Protein AF-A0A4D6YXX7-F1 (afdb_monomer_lite)

Secondary structure (DSSP, 8-state):
---SHHHHHHTTPPP--THHHHHHHTTT------------PPP-

Organism: NCBI:txid2575793

Radius of gyration: 16.91 Å; chains: 1; bounding box: 39×24×41 Å

Foldseek 3Di:
DDPAPVVCVVVVPDDPDCVVVCVHCVVPDDDDDDDDDDDDDDDD

pLDDT: mean 90.31, std 4.67, range [70.81, 95.5]

Sequence (44 aa):
KIDKLESIYLFSLPIKEFEIIDFFLGAALNDEVLKIMPVQKQTR

Structure (mmCIF, N/CA/C/O backbone):
data_AF-A0A4D6YXX7-F1
#
_entry.id   AF-A0A4D6YXX7-F1
#
loop_
_atom_site.group_PDB
_atom_site.id
_atom_site.type_symbol
_atom_site.label_atom_id
_atom_site.label_alt_id
_atom_site.label_comp_id
_atom_site.label_asym_id
_atom_site.label_entity_id
_atom_site.label_seq_id
_atom_site.pdbx_PDB_ins_code
_atom_site.Cartn_x
_atom_site.Cartn_y
_atom_site.Cartn_z
_atom_site.occupancy
_atom_site.B_iso_or_equiv
_atom_site.auth_seq_id
_atom_site.auth_comp_id
_atom_site.auth_asym_id
_atom_site.auth_atom_id
_atom_site.pdbx_PDB_model_num
ATOM 1 N N . LYS A 1 1 ? 10.183 10.453 -14.677 1.00 70.81 1 LYS A N 1
ATOM 2 C CA . LYS A 1 1 ? 9.048 9.531 -14.433 1.00 70.81 1 LYS A CA 1
ATOM 3 C C . LYS A 1 1 ? 9.560 8.471 -13.461 1.00 70.81 1 LYS A C 1
ATOM 5 O O . LYS A 1 1 ? 10.746 8.175 -13.539 1.00 70.81 1 LYS A O 1
ATOM 10 N N . ILE A 1 2 ? 8.773 8.049 -12.470 1.00 81.25 2 ILE A N 1
ATOM 11 C CA . ILE A 1 2 ? 9.191 7.001 -11.525 1.00 81.25 2 ILE A CA 1
ATOM 12 C C . ILE A 1 2 ? 8.725 5.682 -12.122 1.00 81.25 2 ILE A C 1
ATOM 14 O O . ILE A 1 2 ? 7.524 5.466 -12.244 1.00 81.25 2 ILE A O 1
ATOM 18 N N . ASP A 1 3 ? 9.674 4.847 -12.529 1.00 83.81 3 ASP A N 1
ATOM 19 C CA . ASP A 1 3 ? 9.362 3.633 -13.289 1.00 83.81 3 ASP A CA 1
ATOM 20 C C . ASP A 1 3 ? 9.318 2.388 -12.394 1.00 83.81 3 ASP A C 1
ATOM 22 O O . ASP A 1 3 ? 8.775 1.361 -12.795 1.00 83.81 3 ASP A O 1
ATOM 26 N N . LYS A 1 4 ? 9.882 2.471 -11.179 1.00 89.75 4 LYS A N 1
ATOM 27 C CA . LYS A 1 4 ? 9.914 1.366 -10.218 1.00 89.75 4 LYS A CA 1
ATOM 28 C C . LYS A 1 4 ? 9.758 1.827 -8.770 1.00 89.75 4 LYS A C 1
ATOM 30 O O . LYS A 1 4 ? 10.171 2.935 -8.413 1.00 89.75 4 LYS A O 1
ATOM 35 N N . LEU A 1 5 ? 9.242 0.932 -7.931 1.00 90.12 5 LEU A N 1
ATOM 36 C CA . LEU A 1 5 ? 9.026 1.160 -6.502 1.00 90.12 5 LEU A CA 1
ATOM 37 C C . LEU A 1 5 ? 10.343 1.397 -5.735 1.00 90.12 5 LEU A C 1
ATOM 39 O O . LEU A 1 5 ? 10.377 2.187 -4.796 1.00 90.12 5 LEU A O 1
ATOM 43 N N . GLU A 1 6 ? 11.461 0.818 -6.180 1.00 91.56 6 GLU A N 1
ATOM 44 C CA . GLU A 1 6 ? 12.779 0.992 -5.554 1.00 91.56 6 GLU A CA 1
ATOM 45 C C . GLU A 1 6 ? 13.256 2.444 -5.574 1.00 91.56 6 GLU A C 1
ATOM 47 O O . GLU A 1 6 ? 13.997 2.856 -4.689 1.00 91.56 6 GLU A O 1
ATOM 52 N N . SER A 1 7 ? 12.811 3.248 -6.545 1.00 92.06 7 SER A N 1
ATOM 53 C CA . SER A 1 7 ? 13.128 4.680 -6.563 1.00 92.06 7 SER A CA 1
ATOM 54 C C . SER A 1 7 ? 12.451 5.421 -5.407 1.00 92.06 7 SER A C 1
ATOM 56 O O . SER A 1 7 ? 13.058 6.306 -4.812 1.00 92.06 7 SER A O 1
ATOM 58 N N . ILE A 1 8 ? 11.225 5.035 -5.040 1.00 93.31 8 ILE A N 1
ATOM 59 C CA . ILE A 1 8 ? 10.506 5.615 -3.894 1.00 93.31 8 ILE A CA 1
ATOM 60 C C . ILE A 1 8 ? 11.259 5.293 -2.598 1.00 93.31 8 ILE A C 1
ATOM 62 O O . ILE A 1 8 ? 11.457 6.185 -1.774 1.00 93.31 8 ILE A O 1
ATOM 66 N N . TYR A 1 9 ? 11.757 4.059 -2.463 1.00 92.81 9 TYR A N 1
ATOM 67 C CA . TYR A 1 9 ? 12.571 3.652 -1.316 1.00 92.81 9 TYR A CA 1
ATOM 68 C C . TYR A 1 9 ? 13.947 4.325 -1.282 1.00 92.81 9 TYR A C 1
ATOM 70 O O . TYR A 1 9 ? 14.364 4.784 -0.224 1.00 92.81 9 TYR A O 1
ATOM 78 N N . LEU A 1 10 ? 14.635 4.440 -2.422 1.00 95.25 10 LEU A N 1
ATOM 79 C CA . LEU A 1 10 ? 15.961 5.062 -2.511 1.00 95.25 10 LEU A CA 1
ATOM 80 C C . LEU A 1 10 ? 15.945 6.534 -2.081 1.00 95.25 10 LEU A C 1
ATOM 82 O O . LEU A 1 10 ? 16.874 7.000 -1.426 1.00 95.25 10 LEU A O 1
ATOM 86 N N . PHE A 1 11 ? 14.895 7.263 -2.460 1.00 93.81 11 PHE A N 1
ATOM 87 C CA . PHE A 1 11 ? 14.740 8.687 -2.157 1.00 93.81 11 PHE A CA 1
ATOM 88 C C . PHE A 1 11 ? 13.883 8.958 -0.913 1.00 93.81 11 PHE A C 1
ATOM 90 O O . PHE A 1 11 ? 13.588 10.118 -0.628 1.00 93.81 11 PHE A O 1
ATOM 97 N N . SER A 1 12 ? 13.485 7.915 -0.173 1.00 93.31 12 SER A N 1
ATOM 98 C CA . SER A 1 12 ? 12.651 8.014 1.035 1.00 93.31 12 SER A CA 1
ATOM 99 C C . SER A 1 12 ? 11.397 8.877 0.839 1.00 93.31 12 SER A C 1
ATOM 101 O O . SER A 1 12 ? 11.021 9.665 1.710 1.00 93.31 12 SER A O 1
ATOM 103 N N . LEU A 1 13 ? 10.762 8.769 -0.331 1.00 92.12 13 LEU A N 1
ATOM 104 C CA . LEU A 1 13 ? 9.586 9.573 -0.654 1.00 92.12 13 LEU A CA 1
ATOM 105 C C . LEU A 1 13 ? 8.355 9.025 0.088 1.00 92.12 13 LEU A C 1
ATOM 107 O O . LEU A 1 13 ? 8.126 7.814 0.076 1.00 92.12 13 LEU A O 1
ATOM 111 N N . PRO A 1 14 ? 7.531 9.885 0.715 1.00 94.38 14 PRO A N 1
ATOM 112 C CA . PRO A 1 14 ? 6.325 9.434 1.398 1.00 94.38 14 PRO A CA 1
ATOM 113 C C . PRO A 1 14 ? 5.247 9.003 0.392 1.00 94.38 14 PRO A C 1
ATOM 115 O O . PRO A 1 14 ? 4.901 9.762 -0.515 1.00 94.38 14 PRO A O 1
ATOM 118 N N . ILE A 1 15 ? 4.664 7.819 0.600 1.00 93.19 15 ILE A N 1
ATOM 119 C CA . ILE A 1 15 ? 3.497 7.331 -0.148 1.00 93.19 15 ILE A CA 1
ATOM 120 C C . ILE A 1 15 ? 2.233 7.860 0.538 1.00 93.19 15 ILE A C 1
ATOM 122 O O . ILE A 1 15 ? 2.008 7.593 1.716 1.00 93.19 15 ILE A O 1
ATOM 126 N N . LYS A 1 16 ? 1.428 8.643 -0.187 1.00 94.38 16 LYS A N 1
ATOM 127 C CA . LYS A 1 16 ? 0.173 9.241 0.318 1.00 94.38 16 LYS A CA 1
ATOM 128 C C . LYS A 1 16 ? -1.087 8.626 -0.290 1.00 94.38 16 LYS A C 1
ATOM 130 O O . LYS A 1 16 ? -2.161 8.775 0.279 1.00 94.38 16 LYS A O 1
ATOM 135 N N . GLU A 1 17 ? -0.933 7.968 -1.430 1.00 93.19 17 GLU A N 1
ATOM 136 C CA . GLU A 1 17 ? -1.995 7.362 -2.230 1.00 93.19 17 GLU A CA 1
ATOM 137 C C . GLU A 1 17 ? -1.717 5.861 -2.303 1.00 93.19 17 GLU A C 1
ATOM 139 O O . GLU A 1 17 ? -0.590 5.452 -2.601 1.00 93.19 17 GLU A O 1
ATOM 144 N N . PHE A 1 18 ? -2.714 5.041 -1.971 1.00 91.88 18 PHE A N 1
ATOM 145 C CA . PHE A 1 18 ? -2.556 3.586 -1.925 1.00 91.88 18 PHE A CA 1
ATOM 146 C C . PHE A 1 18 ? -2.483 2.991 -3.338 1.00 91.88 18 PHE A C 1
ATOM 148 O O . PHE A 1 18 ? -1.808 1.985 -3.542 1.00 91.88 18 PHE A O 1
ATOM 155 N N . GLU A 1 19 ? -3.067 3.674 -4.328 1.00 93.06 19 GLU A N 1
ATOM 156 C CA . GLU A 1 19 ? -3.077 3.290 -5.740 1.00 93.06 19 GLU A CA 1
ATOM 157 C C . GLU A 1 19 ? -1.660 3.123 -6.312 1.00 93.06 19 GLU A C 1
ATOM 159 O O . GLU A 1 19 ? -1.441 2.348 -7.243 1.00 93.06 19 GLU A O 1
ATOM 164 N N . ILE A 1 20 ? -0.670 3.817 -5.735 1.00 91.50 20 ILE A N 1
ATOM 165 C CA . ILE A 1 20 ? 0.747 3.659 -6.082 1.00 91.50 20 ILE A CA 1
ATOM 166 C C . ILE A 1 20 ? 1.209 2.229 -5.777 1.00 91.50 20 ILE A C 1
ATOM 168 O O . ILE A 1 20 ? 1.887 1.614 -6.597 1.00 91.50 20 ILE A O 1
ATOM 172 N N . ILE A 1 21 ? 0.845 1.689 -4.611 1.00 90.31 21 ILE A N 1
ATOM 173 C CA . ILE A 1 21 ? 1.211 0.327 -4.209 1.00 90.31 21 ILE A CA 1
ATOM 174 C C . ILE A 1 21 ? 0.441 -0.686 -5.056 1.00 90.31 21 ILE A C 1
ATOM 176 O O . ILE A 1 21 ? 1.053 -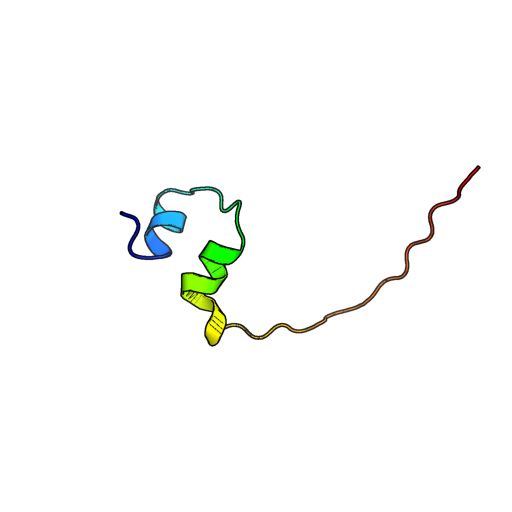1.634 -5.545 1.00 90.31 21 ILE A O 1
ATOM 180 N N . ASP A 1 22 ? -0.844 -0.450 -5.320 1.00 90.75 22 ASP A N 1
ATOM 181 C CA . ASP A 1 22 ? -1.659 -1.329 -6.167 1.00 90.75 22 ASP A CA 1
ATOM 182 C C . ASP A 1 22 ? -1.114 -1.426 -7.598 1.00 90.75 22 ASP A C 1
ATOM 184 O O . ASP A 1 22 ? -1.061 -2.515 -8.170 1.00 90.75 22 ASP A O 1
ATOM 188 N N . PHE A 1 23 ? -0.635 -0.314 -8.168 1.00 90.75 23 P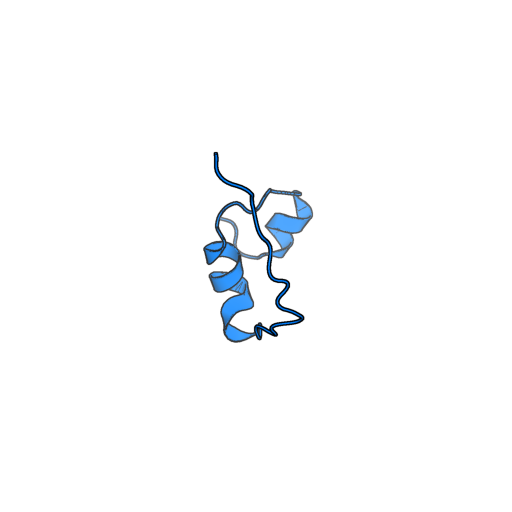HE A N 1
ATOM 189 C CA . PHE A 1 23 ? -0.028 -0.303 -9.500 1.00 90.75 23 PHE A CA 1
ATOM 190 C C . PHE A 1 23 ? 1.244 -1.163 -9.581 1.00 90.75 23 PHE A C 1
ATOM 192 O O . PHE A 1 23 ? 1.471 -1.832 -10.589 1.00 90.75 23 PHE A O 1
ATOM 199 N N . PHE A 1 24 ? 2.080 -1.154 -8.537 1.00 90.12 24 PHE A N 1
ATOM 200 C CA . PHE A 1 24 ? 3.342 -1.901 -8.527 1.00 90.12 24 PHE A CA 1
ATOM 201 C C . PHE A 1 24 ? 3.202 -3.348 -8.029 1.00 90.12 24 PHE A C 1
ATOM 203 O O . PHE A 1 24 ? 3.924 -4.220 -8.509 1.00 90.12 24 PHE A O 1
ATOM 210 N N . LEU A 1 25 ? 2.323 -3.607 -7.058 1.00 89.25 25 LEU A N 1
ATOM 211 C CA . LEU A 1 25 ? 2.274 -4.856 -6.285 1.00 89.25 25 LEU A CA 1
ATOM 212 C C . LEU A 1 25 ? 0.871 -5.472 -6.166 1.00 89.25 25 LEU A C 1
ATOM 214 O O .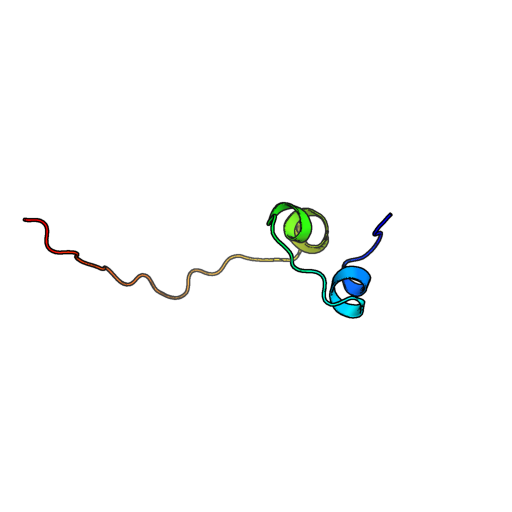 LEU A 1 25 ? 0.754 -6.559 -5.606 1.00 89.25 25 LEU A O 1
ATOM 218 N N . GLY A 1 26 ? -0.180 -4.839 -6.694 1.00 82.38 26 GLY A N 1
ATOM 219 C CA . GLY A 1 26 ? -1.573 -5.205 -6.403 1.00 82.38 26 G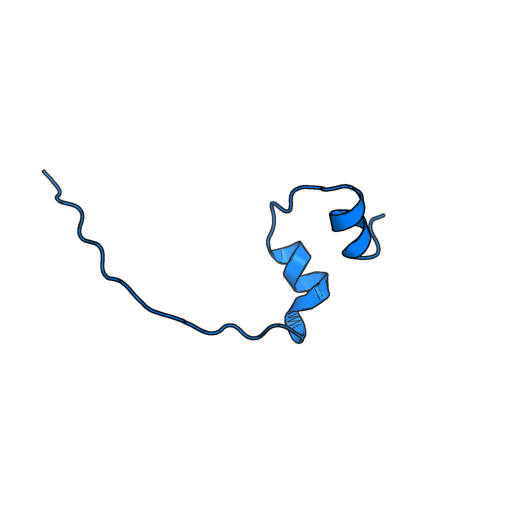LY A CA 1
ATOM 220 C C . GLY A 1 26 ? -1.942 -6.665 -6.691 1.00 82.38 26 GLY A C 1
ATOM 221 O O . GLY A 1 26 ? -2.662 -7.275 -5.915 1.00 82.38 26 GLY A O 1
ATOM 222 N N . ALA A 1 27 ? -1.405 -7.274 -7.753 1.00 82.12 27 ALA A N 1
ATOM 223 C CA . ALA A 1 27 ? -1.676 -8.685 -8.069 1.00 82.12 27 ALA A CA 1
ATOM 224 C C . ALA A 1 27 ? -0.841 -9.690 -7.247 1.00 82.12 27 ALA A C 1
ATOM 226 O O . ALA A 1 27 ? -1.121 -10.886 -7.273 1.00 82.12 27 ALA A O 1
ATOM 227 N N . ALA A 1 28 ? 0.213 -9.225 -6.570 1.00 89.25 28 ALA A N 1
ATOM 228 C CA . ALA A 1 28 ? 1.121 -10.059 -5.785 1.00 89.25 28 ALA A CA 1
ATOM 229 C C . ALA A 1 28 ? 0.788 -10.061 -4.283 1.00 89.25 28 ALA A C 1
ATOM 231 O O . ALA A 1 28 ? 1.310 -10.899 -3.547 1.00 89.25 28 ALA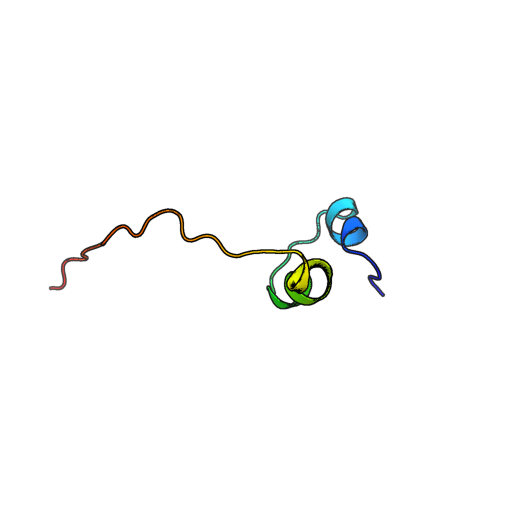 A O 1
ATOM 232 N N . LEU A 1 29 ? -0.047 -9.126 -3.824 1.00 88.25 29 LEU A N 1
ATOM 233 C CA . LEU A 1 29 ? -0.428 -8.987 -2.423 1.00 88.25 29 LEU A CA 1
ATOM 234 C C . LEU A 1 29 ? -1.748 -9.711 -2.142 1.00 88.25 29 LEU A C 1
ATOM 236 O O . LEU A 1 29 ? -2.684 -9.656 -2.933 1.00 88.25 29 LEU A O 1
ATOM 240 N N . ASN A 1 30 ? -1.805 -10.385 -0.993 1.00 87.44 30 ASN A N 1
ATOM 241 C CA . ASN A 1 30 ? -3.027 -10.961 -0.442 1.00 87.44 30 ASN A CA 1
ATOM 242 C C . ASN A 1 30 ? -3.350 -10.252 0.873 1.00 87.44 30 ASN A C 1
ATOM 244 O O . ASN A 1 30 ? -2.472 -10.108 1.727 1.00 87.44 30 ASN A O 1
ATOM 248 N N . ASP A 1 31 ? -4.606 -9.850 1.042 1.00 89.06 31 ASP A N 1
ATOM 249 C CA . ASP A 1 31 ? -5.079 -9.231 2.276 1.00 89.06 31 ASP A CA 1
ATOM 250 C C . ASP A 1 31 ? -5.505 -10.301 3.289 1.00 89.06 31 ASP A C 1
ATOM 252 O O . ASP A 1 31 ? -6.460 -11.049 3.066 1.00 89.06 31 ASP A O 1
ATOM 256 N N . GLU A 1 32 ? -4.828 -10.351 4.437 1.00 92.94 32 GLU A N 1
ATOM 257 C CA . GLU A 1 32 ? -5.191 -11.221 5.560 1.00 92.94 32 GLU A CA 1
ATOM 258 C C . GLU A 1 32 ? -5.699 -10.400 6.755 1.00 92.94 32 GLU A C 1
ATOM 260 O O . GLU A 1 32 ? -5.002 -9.545 7.308 1.00 92.94 32 GLU A O 1
ATOM 265 N N . VAL A 1 33 ? -6.932 -10.673 7.196 1.00 91.19 33 VAL A N 1
ATOM 266 C CA . VAL A 1 33 ? -7.531 -10.003 8.361 1.00 91.19 33 VAL A CA 1
ATOM 267 C C . VAL A 1 33 ? -7.028 -10.662 9.646 1.00 91.19 33 VAL A C 1
ATOM 269 O O . VAL A 1 33 ? -7.446 -11.764 9.987 1.00 91.19 33 VAL A O 1
ATOM 272 N N . LEU A 1 34 ? -6.160 -9.966 10.392 1.00 91.69 34 LEU A N 1
ATOM 273 C CA . LEU A 1 34 ? -5.551 -10.506 11.616 1.00 91.69 34 LEU A CA 1
ATOM 274 C C . LEU A 1 34 ? -6.544 -10.643 12.783 1.00 91.69 34 LEU A C 1
ATOM 276 O O . LEU A 1 34 ? -6.783 -11.734 13.294 1.00 91.69 34 LEU A O 1
ATOM 280 N N . LYS A 1 35 ? -7.096 -9.526 13.270 1.00 92.81 35 LYS A N 1
ATOM 281 C CA . LYS A 1 35 ? -8.022 -9.513 14.412 1.00 92.81 35 LYS A CA 1
ATOM 282 C C . LYS A 1 35 ? -8.888 -8.264 14.391 1.00 92.81 35 LYS A C 1
ATOM 284 O O . LYS A 1 35 ? -8.386 -7.158 14.216 1.00 92.81 35 LYS A O 1
ATOM 289 N N . ILE A 1 36 ? -10.175 -8.444 14.671 1.00 93.44 36 ILE A N 1
ATOM 290 C CA . ILE A 1 36 ? -11.125 -7.348 14.868 1.00 93.44 36 ILE A CA 1
ATOM 291 C C . ILE A 1 36 ? -11.254 -7.094 16.372 1.00 93.44 36 ILE A C 1
ATOM 293 O O . ILE A 1 36 ? -11.584 -8.002 17.136 1.00 93.44 36 ILE A O 1
ATOM 297 N N . MET A 1 37 ? -10.975 -5.864 16.809 1.00 95.50 37 MET A N 1
ATOM 298 C CA . MET A 1 37 ? -11.182 -5.431 18.194 1.00 95.50 37 MET A CA 1
ATOM 299 C C . MET A 1 37 ? -12.332 -4.419 18.245 1.00 95.50 37 MET A C 1
ATOM 301 O O . MET A 1 37 ? -12.225 -3.363 17.618 1.00 95.50 37 MET A O 1
ATOM 305 N N . PRO A 1 38 ? -13.430 -4.702 18.970 1.00 94.94 38 PRO A N 1
ATOM 306 C CA . PRO A 1 38 ? -14.502 -3.732 19.125 1.00 94.94 38 PRO A CA 1
ATOM 307 C C . PRO A 1 38 ? -14.043 -2.592 20.044 1.00 94.94 38 PRO A C 1
ATOM 309 O O . PRO A 1 38 ? -13.464 -2.833 21.102 1.00 94.94 38 PRO A O 1
ATOM 312 N N . VAL A 1 39 ? -14.331 -1.349 19.658 1.00 94.12 39 VAL A N 1
ATOM 313 C CA . VAL A 1 39 ? -14.087 -0.151 20.476 1.00 94.12 39 VAL A CA 1
ATOM 314 C C . VAL A 1 39 ? -15.408 0.557 20.760 1.00 94.12 39 VAL A C 1
ATOM 316 O O . VAL A 1 39 ? -16.262 0.663 19.883 1.00 94.12 39 VAL A O 1
ATOM 319 N N . GLN A 1 40 ? -15.594 1.033 21.991 1.00 93.50 40 GLN A N 1
ATOM 320 C CA . GLN A 1 40 ? -16.793 1.758 22.416 1.00 93.50 40 GLN A CA 1
ATOM 321 C C . GLN A 1 40 ? -16.367 3.137 22.921 1.00 93.50 40 GLN A C 1
ATOM 323 O O . GLN A 1 40 ? -15.601 3.238 23.879 1.00 93.50 40 GLN A O 1
ATOM 328 N N . LYS 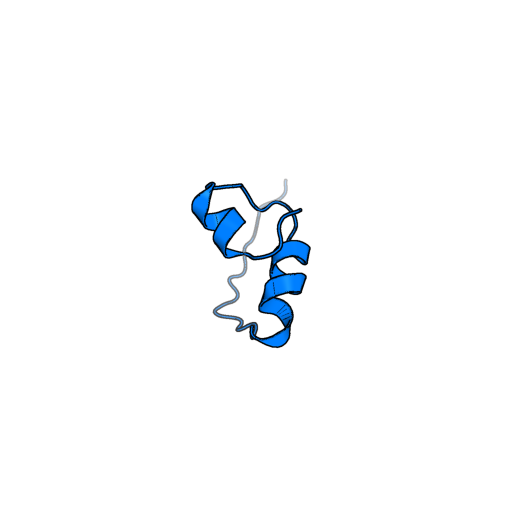A 1 41 ? -16.838 4.206 22.268 1.00 94.38 41 LYS A N 1
ATOM 329 C CA . LYS A 1 41 ? -16.718 5.569 22.800 1.00 94.38 41 LYS A CA 1
ATOM 330 C C . LYS A 1 41 ? -18.005 5.936 23.522 1.00 94.38 41 LYS A C 1
ATOM 332 O O . LYS A 1 41 ? -19.089 5.767 22.976 1.00 94.38 41 LYS A O 1
ATOM 337 N N . GLN A 1 42 ? -17.871 6.481 24.723 1.00 86.69 42 GLN A N 1
ATOM 338 C CA . GLN A 1 42 ? -18.995 7.058 25.443 1.00 86.69 42 GLN A CA 1
ATOM 339 C C . GLN A 1 42 ? -19.426 8.368 24.768 1.00 86.69 42 GLN A C 1
ATOM 341 O O . GLN A 1 42 ? -18.599 9.253 24.537 1.00 86.69 42 GLN A O 1
ATOM 346 N N . THR A 1 43 ? -20.713 8.486 24.451 1.00 87.19 43 THR A N 1
ATOM 347 C CA . THR A 1 43 ? -21.354 9.742 24.035 1.00 87.19 43 THR A CA 1
ATOM 348 C C . THR A 1 43 ? -21.983 10.431 25.252 1.00 87.19 43 THR A C 1
ATOM 350 O O . THR A 1 43 ? -22.311 9.753 26.228 1.00 87.19 43 THR A O 1
ATOM 353 N N . ARG A 1 44 ? -22.114 11.765 25.220 1.00 84.06 44 ARG A N 1
ATOM 354 C CA . ARG A 1 44 ? -22.834 12.536 26.252 1.00 84.06 44 ARG A CA 1
ATOM 355 C C . ARG A 1 44 ? -24.342 12.398 26.085 1.00 84.06 44 ARG A C 1
ATOM 357 O O . ARG A 1 44 ? -24.777 12.345 24.915 1.00 84.06 44 ARG A O 1
#